Protein AF-A0A4Q6AKC5-F1 (afdb_monomer)

Solvent-accessible surface area (backbone atoms only — not comparable to full-atom values): 6929 Å² total; per-residue (Å²): 133,83,80,78,71,91,83,86,64,85,69,66,50,53,59,52,54,52,47,52,58,47,54,60,67,27,29,32,49,102,53,92,46,59,59,63,48,92,68,43,51,70,50,77,45,76,50,73,71,56,52,56,55,51,48,55,54,49,52,53,36,36,76,72,56,46,31,45,96,59,73,46,81,42,50,40,45,72,48,98,96,46,69,72,40,32,31,43,35,31,39,53,43,88,59,90,85,65,78,63,87,54,92,75,58,78,72,60,76,80,69,126

Nearest PDB structures (foldseek):
  8tdm-assembly1_A  TM=4.652E-01  e=1.417E+00  Arabidopsis thaliana
  8eau-assembly1_a  TM=3.962E-01  e=1.417E+00  Saccharomyces cerevisiae
  5b0d-assembly1_B  TM=4.560E-01  e=2.519E+00  Cannabis sativa
  6nuk-assembly1_A  TM=4.590E-01  e=3.051E+00  synthetic construct
  6lt7-assembly1_E  TM=4.422E-01  e=4.200E+00  Homo sapiens

Sequence (112 aa):
MDEKKFDVDGAYNIRYEILKKRIDKARVKLTNQRLTQPGKLAIVYSHDKEATEYLNYLSYLQSIDYIGPEIERLELSDLQGITGLRALRASLVYHPDFAGVSHSRALQLSVG

pLDDT: mean 80.29, std 19.06, range [41.0, 97.62]

Radius of gyration: 18.38 Å; Cα contacts (8 Å, |Δi|>4): 120; chains: 1; bounding box: 47×29×54 Å

Secondary structure (DSSP, 8-state):
-------S-TTHHHHHHHHHHHHHT-BBTTS--BS--TTEEEEEESSHHHHHHHHHHHHHHHHTTSEEEEEEEEEBPPBTTB---EEEEEEEP--TT-----TTSTTSSS--

Foldseek 3Di:
DDPPDDDDDPPPVVVVVVVVVQLQQWDFPPDPHRQDDPQKDKDKDQDVVVVVVVVVVVVVCVVVQQWDPDKDKTFIDADVVRHGMIMIMTGGDDDVPCPDDPVPCVVVVVPD

Mean predicted aligned error: 10.96 Å

Structure (mmCIF, N/CA/C/O backbone):
data_AF-A0A4Q6AKC5-F1
#
_entry.id   AF-A0A4Q6AKC5-F1
#
loop_
_atom_site.group_PDB
_atom_site.id
_atom_site.type_symbol
_atom_site.label_atom_id
_atom_site.label_alt_id
_atom_site.label_comp_id
_atom_site.label_asym_id
_atom_site.label_entity_id
_atom_site.label_seq_id
_atom_site.pdbx_PDB_ins_code
_atom_site.Cartn_x
_atom_site.Cartn_y
_atom_site.Cartn_z
_atom_site.occupancy
_atom_site.B_iso_or_equiv
_atom_site.auth_seq_id
_atom_site.auth_comp_id
_atom_site.auth_asym_id
_atom_site.auth_atom_id
_atom_site.pdbx_PDB_model_num
ATOM 1 N N . MET A 1 1 ? 29.791 -1.664 38.820 1.00 46.59 1 MET A N 1
ATOM 2 C CA . MET A 1 1 ? 29.659 -2.381 37.537 1.00 46.59 1 MET A CA 1
ATOM 3 C C . MET A 1 1 ? 28.280 -2.025 37.028 1.00 46.59 1 MET A C 1
ATOM 5 O O . MET A 1 1 ? 27.304 -2.565 37.526 1.00 46.59 1 MET A O 1
ATOM 9 N N . ASP A 1 2 ? 28.225 -0.971 36.217 1.00 45.22 2 ASP A N 1
ATOM 10 C CA . ASP A 1 2 ? 27.000 -0.273 35.833 1.00 45.22 2 ASP A CA 1
ATOM 11 C C . ASP A 1 2 ? 26.073 -1.161 35.005 1.00 45.22 2 ASP A C 1
ATOM 13 O O . ASP A 1 2 ? 26.334 -1.456 33.838 1.00 45.22 2 ASP A O 1
ATOM 17 N N . GLU A 1 3 ? 24.939 -1.508 35.603 1.00 51.34 3 GLU A N 1
ATOM 18 C CA . GLU A 1 3 ? 23.700 -1.717 34.871 1.00 51.34 3 GLU A CA 1
ATOM 19 C C . GLU A 1 3 ? 23.314 -0.382 34.223 1.00 51.34 3 GLU A C 1
ATOM 21 O O . GLU A 1 3 ? 22.685 0.486 34.836 1.00 51.34 3 GLU A O 1
ATOM 26 N N . LYS A 1 4 ? 23.720 -0.191 32.963 1.00 53.47 4 LYS A N 1
ATOM 27 C CA . LYS A 1 4 ? 23.234 0.917 32.139 1.00 53.47 4 LYS A CA 1
ATOM 28 C C . LYS A 1 4 ? 21.748 0.699 31.850 1.00 53.47 4 LYS A C 1
ATOM 30 O O . LYS A 1 4 ? 21.360 0.011 30.909 1.00 53.47 4 LYS A O 1
ATOM 35 N N . LYS A 1 5 ? 20.929 1.289 32.719 1.00 51.62 5 LYS A N 1
ATOM 36 C CA . LYS A 1 5 ? 19.505 1.557 32.531 1.00 51.62 5 LYS A CA 1
ATOM 37 C C . LYS A 1 5 ? 19.244 2.146 31.143 1.00 51.62 5 LYS A C 1
ATOM 39 O O . LYS A 1 5 ? 19.831 3.158 30.780 1.00 51.62 5 LYS A O 1
ATOM 44 N N . PHE A 1 6 ? 18.336 1.490 30.425 1.00 48.09 6 PHE A N 1
ATOM 45 C CA . PHE A 1 6 ? 17.161 2.097 29.798 1.00 48.09 6 PHE A CA 1
ATOM 46 C C . PHE A 1 6 ? 17.255 3.599 29.491 1.00 48.09 6 PHE A C 1
ATOM 48 O O . PHE A 1 6 ? 16.917 4.428 30.325 1.00 48.09 6 PHE A O 1
ATOM 55 N N . ASP A 1 7 ? 17.606 3.899 28.251 1.00 48.91 7 ASP A N 1
ATOM 56 C CA . ASP A 1 7 ? 17.176 5.072 27.490 1.00 48.91 7 ASP A CA 1
ATOM 57 C C . ASP A 1 7 ? 17.331 4.588 26.043 1.00 48.91 7 ASP A C 1
ATOM 59 O O . ASP A 1 7 ? 18.435 4.256 25.621 1.00 48.91 7 ASP A O 1
ATOM 63 N N . VAL A 1 8 ? 16.276 4.264 25.295 1.00 47.78 8 VAL A N 1
ATOM 64 C CA . VAL A 1 8 ? 15.480 5.239 24.541 1.00 47.78 8 VAL A CA 1
ATOM 65 C C . VAL A 1 8 ? 14.246 4.502 23.926 1.00 47.78 8 VAL A C 1
ATOM 67 O O . VAL A 1 8 ? 14.375 3.381 23.438 1.00 47.78 8 VAL A O 1
ATOM 70 N N . ASP A 1 9 ? 13.058 5.141 23.968 1.00 50.84 9 ASP A N 1
ATOM 71 C CA . ASP A 1 9 ? 11.804 4.907 23.189 1.00 50.84 9 ASP A CA 1
ATOM 72 C C . ASP A 1 9 ? 10.680 3.926 23.628 1.00 50.84 9 ASP A C 1
ATOM 74 O O . ASP A 1 9 ? 9.928 3.401 22.802 1.00 50.84 9 ASP A O 1
ATOM 78 N N . GLY A 1 10 ? 10.423 3.751 24.928 1.00 51.19 10 GLY A N 1
ATOM 79 C CA . GLY A 1 10 ? 9.373 2.836 25.427 1.00 51.19 10 GLY A CA 1
ATOM 80 C C . GLY A 1 10 ? 7.902 3.129 25.036 1.00 51.19 10 GLY A C 1
ATOM 81 O O . GLY A 1 10 ? 7.105 2.198 24.968 1.00 51.19 10 GLY A O 1
ATOM 82 N N . ALA A 1 11 ? 7.502 4.378 24.754 1.00 51.59 11 ALA A N 1
ATOM 83 C CA . ALA A 1 11 ? 6.085 4.738 24.522 1.00 51.59 11 ALA A CA 1
ATOM 84 C C . ALA A 1 11 ? 5.725 5.063 23.057 1.00 51.59 11 ALA A C 1
ATOM 86 O O . ALA A 1 11 ? 4.582 4.858 22.633 1.00 51.59 11 ALA A O 1
ATOM 87 N N . TYR A 1 12 ? 6.678 5.567 22.267 1.00 50.34 12 TYR A N 1
ATOM 88 C CA . TYR A 1 12 ? 6.449 5.906 20.856 1.00 50.34 12 TYR A CA 1
ATOM 89 C C . TYR A 1 12 ? 6.438 4.649 19.978 1.00 50.34 12 TYR A C 1
ATOM 91 O O . TYR A 1 12 ? 5.623 4.520 19.062 1.00 50.34 12 TYR A O 1
ATOM 99 N N . ASN A 1 13 ? 7.259 3.665 20.350 1.00 57.75 13 ASN A N 1
ATOM 100 C CA . ASN A 1 13 ? 7.363 2.393 19.653 1.00 57.75 13 ASN A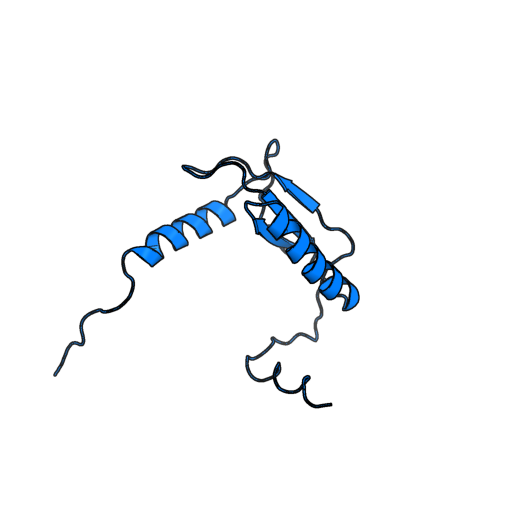 CA 1
ATOM 101 C C . ASN A 1 13 ? 6.057 1.580 19.757 1.00 57.75 13 ASN A C 1
ATOM 103 O O . ASN A 1 13 ? 5.575 1.041 18.768 1.00 57.75 13 ASN A O 1
ATOM 107 N N . ILE A 1 14 ? 5.380 1.592 20.914 1.00 65.88 14 ILE A N 1
ATOM 108 C CA . ILE A 1 14 ? 4.150 0.803 21.116 1.00 65.88 14 ILE A CA 1
ATOM 109 C C . ILE A 1 14 ? 3.017 1.254 20.184 1.00 65.88 14 ILE A C 1
ATOM 111 O O . ILE A 1 14 ? 2.372 0.416 19.553 1.00 65.88 14 ILE A O 1
ATOM 115 N N . ARG A 1 15 ? 2.762 2.566 20.059 1.00 70.56 15 ARG A N 1
ATOM 116 C CA . ARG A 1 15 ? 1.695 3.076 19.174 1.00 70.56 15 ARG A CA 1
ATOM 117 C C . ARG A 1 15 ? 1.964 2.739 17.710 1.00 70.56 15 ARG A C 1
ATOM 119 O O . ARG A 1 15 ? 1.039 2.344 17.000 1.00 70.56 15 ARG A O 1
ATOM 126 N N . TYR A 1 16 ? 3.216 2.856 17.284 1.00 72.94 16 TYR A N 1
ATOM 127 C CA . TYR A 1 16 ? 3.630 2.540 15.924 1.00 72.94 16 TYR A CA 1
ATOM 128 C C . TYR A 1 16 ? 3.537 1.036 15.625 1.00 72.94 16 TYR A C 1
ATOM 130 O O . TYR A 1 16 ? 2.977 0.639 14.605 1.00 72.94 16 TYR A O 1
ATOM 138 N N . GLU A 1 17 ? 3.975 0.185 16.552 1.00 77.75 17 GLU A N 1
ATOM 139 C CA . GLU A 1 17 ? 3.867 -1.272 16.428 1.00 77.75 17 GLU A CA 1
ATOM 140 C C . GLU A 1 17 ? 2.408 -1.753 16.434 1.00 77.75 17 GLU A C 1
ATOM 142 O O . GLU A 1 17 ? 2.038 -2.663 15.688 1.00 77.75 17 GLU A O 1
ATOM 147 N N . ILE A 1 18 ? 1.531 -1.109 17.212 1.00 79.44 18 ILE A N 1
ATOM 148 C CA . ILE A 1 18 ? 0.084 -1.357 17.146 1.00 79.44 18 ILE A CA 1
ATOM 149 C C . ILE A 1 18 ? -0.467 -0.943 15.778 1.00 79.44 18 ILE A C 1
ATOM 151 O O . ILE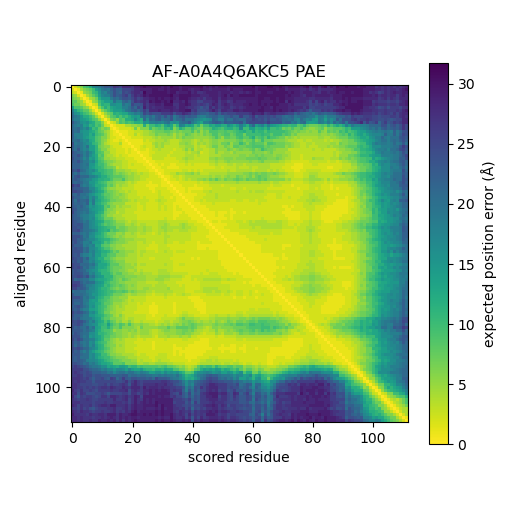 A 1 18 ? -1.251 -1.690 15.188 1.00 79.44 18 ILE A O 1
ATOM 155 N N . LEU A 1 19 ? -0.060 0.216 15.255 1.00 83.44 19 LEU A N 1
ATOM 156 C CA . LEU A 1 19 ? -0.499 0.693 13.946 1.00 83.44 19 LEU A CA 1
ATOM 157 C C . LEU A 1 19 ? -0.067 -0.253 12.820 1.00 83.44 19 LEU A C 1
ATOM 159 O O . LEU A 1 19 ? -0.913 -0.658 12.027 1.00 83.44 19 LEU A O 1
ATOM 163 N N . LYS A 1 20 ? 1.198 -0.687 12.794 1.00 83.19 20 LYS A N 1
ATOM 164 C CA . LYS A 1 20 ? 1.684 -1.703 11.845 1.00 83.19 20 LYS A CA 1
ATOM 165 C C . LYS A 1 20 ? 0.847 -2.975 11.898 1.00 83.19 20 LYS A C 1
ATOM 167 O O . LYS A 1 20 ? 0.397 -3.452 10.862 1.00 83.19 20 LYS A O 1
ATOM 172 N N . LYS A 1 21 ? 0.579 -3.498 13.101 1.00 84.81 21 LYS A N 1
ATOM 173 C CA . LYS A 1 21 ? -0.254 -4.700 13.284 1.00 84.81 21 LYS A CA 1
ATOM 174 C C . LYS A 1 21 ? -1.685 -4.503 12.784 1.00 84.81 21 LYS A C 1
ATOM 176 O O . LYS A 1 21 ? -2.304 -5.457 12.317 1.00 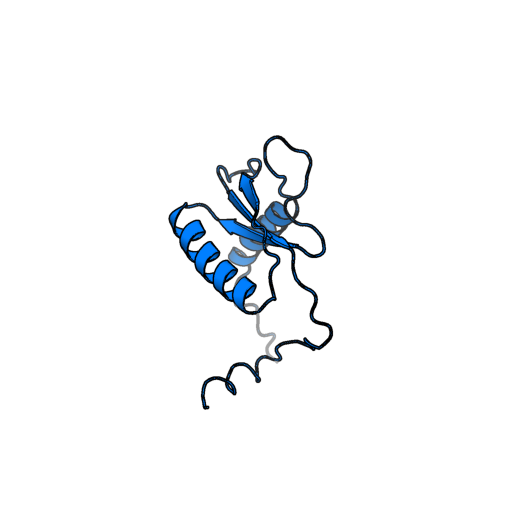84.81 21 LYS A O 1
ATOM 181 N N . ARG A 1 22 ? -2.227 -3.288 12.892 1.00 86.38 22 ARG A N 1
ATOM 182 C CA . ARG A 1 22 ? -3.552 -2.948 12.355 1.00 86.38 22 ARG A CA 1
ATOM 183 C C . ARG A 1 22 ? -3.534 -2.854 10.834 1.00 86.38 22 ARG A C 1
ATOM 185 O O . ARG A 1 22 ? -4.429 -3.410 10.212 1.00 86.38 22 ARG A O 1
ATOM 192 N N . ILE A 1 23 ? -2.516 -2.217 10.255 1.00 86.50 23 ILE A N 1
ATOM 193 C CA . ILE A 1 23 ? -2.337 -2.116 8.801 1.00 86.50 23 ILE A CA 1
ATOM 194 C C . ILE A 1 23 ? -2.131 -3.500 8.179 1.00 86.50 23 ILE A C 1
ATOM 196 O O . ILE A 1 23 ? -2.764 -3.808 7.175 1.00 86.50 23 ILE A O 1
ATOM 200 N N . ASP A 1 24 ? -1.338 -4.373 8.803 1.00 84.50 24 ASP A N 1
ATOM 201 C CA . ASP A 1 24 ? -1.172 -5.754 8.336 1.00 84.50 24 ASP A CA 1
ATOM 202 C C . ASP A 1 24 ? -2.520 -6.494 8.261 1.00 84.50 24 ASP A C 1
ATOM 204 O O . ASP A 1 24 ? -2.790 -7.256 7.332 1.00 84.50 24 ASP A O 1
ATOM 208 N N . LYS A 1 25 ? -3.418 -6.231 9.214 1.00 87.62 25 LYS A N 1
ATOM 209 C CA . LYS A 1 25 ? -4.769 -6.811 9.263 1.00 87.62 25 LYS A CA 1
ATOM 210 C C . LYS A 1 25 ? -5.825 -5.975 8.534 1.00 87.62 25 LYS A C 1
ATOM 212 O O . LYS A 1 25 ? -7.003 -6.339 8.581 1.00 87.62 25 LYS A O 1
ATOM 217 N N . ALA A 1 26 ? -5.439 -4.882 7.877 1.00 92.00 26 ALA A N 1
ATOM 218 C CA . ALA A 1 26 ? -6.377 -4.021 7.178 1.00 92.00 26 ALA A CA 1
ATOM 219 C C . ALA A 1 26 ? -7.025 -4.775 6.015 1.00 92.00 26 ALA A C 1
ATOM 221 O O . ALA A 1 26 ? -6.400 -5.599 5.337 1.00 92.00 26 ALA A O 1
ATOM 222 N N . ARG A 1 27 ? -8.304 -4.481 5.792 1.00 94.75 27 ARG A N 1
ATOM 223 C CA . ARG A 1 27 ? -9.085 -5.022 4.683 1.00 94.75 27 ARG A CA 1
ATOM 224 C C . ARG A 1 27 ? -9.413 -3.923 3.697 1.00 94.75 27 ARG A C 1
ATOM 226 O O . ARG A 1 27 ? -9.673 -2.789 4.102 1.00 94.75 27 ARG A O 1
ATOM 233 N N . VAL A 1 28 ? -9.451 -4.282 2.422 1.00 95.81 28 VAL A N 1
ATOM 234 C CA . VAL A 1 28 ? -9.966 -3.396 1.380 1.00 95.81 28 VAL A CA 1
ATOM 235 C C . VAL A 1 28 ? -11.452 -3.167 1.646 1.00 95.81 28 VAL A C 1
ATOM 237 O O . VAL A 1 28 ? -12.206 -4.120 1.856 1.00 95.81 28 VAL A O 1
ATOM 240 N N . LYS A 1 29 ? -11.855 -1.900 1.692 1.00 94.94 29 LYS A N 1
ATOM 241 C CA . LYS A 1 29 ? -13.217 -1.455 1.992 1.00 94.94 29 LYS A CA 1
ATOM 242 C C . LYS A 1 29 ? -14.222 -2.131 1.062 1.00 94.94 29 LYS A C 1
ATOM 244 O O . LYS A 1 29 ? -13.928 -2.364 -0.105 1.00 94.94 29 LYS A O 1
ATOM 249 N N . LEU A 1 30 ? -15.404 -2.452 1.591 1.00 91.25 30 LEU A N 1
ATOM 250 C CA . LEU A 1 30 ? -16.472 -3.178 0.880 1.00 91.25 30 LEU A CA 1
ATOM 251 C C . LEU A 1 30 ? -16.087 -4.591 0.400 1.00 91.25 30 LEU A C 1
ATOM 253 O O . LEU A 1 30 ? -16.846 -5.220 -0.332 1.00 91.25 30 LEU A O 1
ATOM 257 N N . THR A 1 31 ? -14.945 -5.125 0.833 1.00 92.50 31 THR A N 1
ATOM 258 C CA . THR A 1 31 ? -14.529 -6.497 0.535 1.00 92.50 31 THR A CA 1
ATOM 259 C C . THR A 1 31 ? -14.070 -7.201 1.809 1.00 92.50 31 THR A C 1
ATOM 261 O O . THR A 1 31 ? -13.834 -6.575 2.842 1.00 92.50 31 THR A O 1
ATOM 264 N N . ASN A 1 32 ? -13.884 -8.519 1.733 1.00 90.19 32 ASN A N 1
ATOM 265 C CA . ASN A 1 32 ? -13.247 -9.282 2.807 1.00 90.19 32 ASN A CA 1
ATOM 266 C C . ASN A 1 32 ? -11.755 -9.567 2.536 1.00 90.19 32 ASN A C 1
ATOM 268 O O . ASN A 1 32 ? -11.137 -10.374 3.233 1.00 90.19 32 ASN A O 1
ATOM 272 N N . GLN A 1 33 ? -11.171 -8.936 1.512 1.00 94.31 33 GLN A N 1
ATOM 273 C CA . GLN A 1 33 ? -9.782 -9.168 1.129 1.00 94.31 33 GLN A CA 1
ATOM 274 C C . GLN A 1 33 ? -8.832 -8.383 2.033 1.00 94.31 33 GLN A C 1
ATOM 276 O O . GLN A 1 33 ? -9.025 -7.190 2.276 1.00 94.31 33 GLN A O 1
ATOM 281 N N . ARG A 1 34 ? -7.767 -9.043 2.504 1.00 94.12 34 ARG A N 1
ATOM 282 C CA . ARG A 1 34 ? -6.658 -8.359 3.182 1.00 94.12 34 ARG A CA 1
ATOM 283 C C . ARG A 1 34 ? -5.930 -7.443 2.201 1.00 94.12 34 ARG A C 1
ATOM 285 O O . ARG A 1 34 ? -5.807 -7.761 1.015 1.00 94.12 34 ARG A O 1
ATOM 292 N N . LEU A 1 35 ? -5.434 -6.323 2.720 1.00 94.75 35 LEU A N 1
ATOM 293 C CA . LEU A 1 35 ? -4.541 -5.437 1.984 1.00 94.75 35 LEU A CA 1
ATOM 294 C C . LEU A 1 35 ? -3.245 -6.172 1.624 1.00 94.75 35 LEU A C 1
ATOM 296 O O . LEU A 1 35 ? -2.887 -6.236 0.447 1.00 94.75 35 LEU A O 1
ATOM 300 N N . THR A 1 36 ? -2.581 -6.746 2.633 1.00 92.81 36 THR A N 1
ATOM 301 C CA . THR A 1 36 ? -1.337 -7.500 2.467 1.00 92.81 36 THR A CA 1
ATOM 302 C C . THR A 1 36 ? -1.618 -8.842 1.793 1.00 92.81 36 THR A C 1
ATOM 304 O O . THR A 1 36 ? -2.493 -9.603 2.213 1.00 92.81 36 THR A O 1
ATOM 307 N N . GLN A 1 37 ? -0.890 -9.121 0.711 1.00 93.06 37 GLN A N 1
ATOM 308 C CA . GLN A 1 37 ? -0.976 -10.366 -0.051 1.00 93.06 37 GLN A CA 1
ATOM 309 C C . GLN A 1 37 ? 0.442 -10.850 -0.384 1.00 93.06 37 GLN A C 1
ATOM 311 O O . GLN A 1 37 ? 1.299 -10.017 -0.689 1.00 93.06 37 GLN A O 1
ATOM 316 N N . PRO A 1 38 ? 0.715 -12.167 -0.334 1.00 92.44 38 PRO A N 1
ATOM 317 C CA . PRO A 1 38 ? 1.998 -12.710 -0.770 1.00 92.44 38 PRO A CA 1
ATOM 318 C C . PRO A 1 38 ? 2.332 -12.275 -2.200 1.00 92.44 38 PRO A C 1
ATOM 320 O O . PRO A 1 38 ? 1.457 -12.257 -3.063 1.00 92.44 38 PRO A O 1
ATOM 323 N N . GLY A 1 39 ? 3.593 -11.914 -2.443 1.00 92.38 39 GLY A N 1
ATOM 324 C CA . GLY A 1 39 ? 4.052 -11.476 -3.765 1.00 92.38 39 GLY A CA 1
ATOM 325 C C . GLY A 1 39 ? 3.537 -10.100 -4.203 1.00 92.38 39 GLY A C 1
ATOM 326 O O . GLY A 1 39 ? 3.734 -9.732 -5.357 1.00 92.38 39 GLY A O 1
ATOM 327 N N . LYS A 1 40 ? 2.895 -9.329 -3.315 1.00 94.38 40 LYS A N 1
ATOM 328 C CA . LYS A 1 40 ? 2.442 -7.965 -3.608 1.00 94.38 40 LYS A CA 1
ATOM 329 C C . LYS A 1 40 ? 3.040 -6.945 -2.646 1.00 94.38 40 LYS A C 1
ATOM 331 O O . LYS A 1 40 ? 3.110 -7.172 -1.439 1.00 94.38 40 LYS A O 1
ATOM 336 N N . LEU A 1 41 ? 3.404 -5.790 -3.190 1.00 94.44 41 LEU A N 1
ATOM 337 C CA . LEU A 1 41 ? 3.735 -4.586 -2.437 1.00 94.44 41 LEU A CA 1
ATOM 338 C C . LEU A 1 41 ? 2.450 -3.804 -2.154 1.00 94.44 41 LEU A C 1
ATOM 340 O O . LEU A 1 41 ? 1.639 -3.619 -3.057 1.00 94.44 41 LEU A O 1
ATOM 344 N N . ALA A 1 42 ? 2.283 -3.320 -0.923 1.00 95.25 42 ALA A N 1
ATOM 345 C CA . ALA A 1 42 ? 1.203 -2.414 -0.545 1.00 95.25 42 ALA A CA 1
ATOM 346 C C . ALA A 1 42 ? 1.778 -1.149 0.107 1.00 95.25 42 ALA A C 1
ATOM 348 O O . ALA A 1 42 ? 2.535 -1.243 1.072 1.00 95.25 42 ALA A O 1
ATOM 349 N N . ILE A 1 43 ? 1.399 0.022 -0.400 1.00 95.50 43 ILE A N 1
ATOM 350 C CA . ILE A 1 43 ? 1.798 1.333 0.123 1.00 95.50 43 ILE A CA 1
ATOM 351 C C . ILE A 1 43 ? 0.546 2.012 0.661 1.00 95.50 43 ILE A C 1
ATOM 353 O O . ILE A 1 43 ? -0.365 2.299 -0.109 1.00 95.50 43 ILE A O 1
ATOM 357 N N . VAL A 1 44 ? 0.485 2.249 1.972 1.00 94.44 44 VAL A N 1
ATOM 358 C CA . VAL A 1 44 ? -0.656 2.901 2.633 1.00 94.44 44 VAL A CA 1
ATOM 359 C C . VAL A 1 44 ? -0.383 4.387 2.782 1.00 94.44 44 VAL A C 1
ATOM 361 O O . VAL A 1 44 ? 0.697 4.771 3.219 1.00 94.44 44 VAL A O 1
ATOM 364 N N . TYR A 1 45 ? -1.375 5.205 2.452 1.00 94.31 45 TYR A N 1
ATOM 365 C CA . TYR A 1 45 ? -1.274 6.656 2.459 1.00 94.31 45 TYR A CA 1
ATOM 366 C C . TYR A 1 45 ? -2.590 7.300 2.908 1.00 94.31 45 TYR A C 1
ATOM 368 O O . TYR A 1 45 ? -3.640 6.651 2.976 1.00 94.31 45 TYR A O 1
ATOM 376 N N . SER A 1 46 ? -2.521 8.581 3.255 1.00 91.44 46 SER A N 1
ATOM 377 C CA . SER A 1 46 ? -3.644 9.345 3.812 1.00 91.44 46 SER A CA 1
ATOM 378 C C . SER A 1 46 ? -4.070 10.516 2.927 1.00 91.44 46 SER A C 1
ATOM 380 O O . SER A 1 46 ? -5.230 10.920 2.971 1.00 91.44 46 SER A O 1
ATOM 382 N N . HIS A 1 47 ? -3.167 11.023 2.082 1.00 92.75 47 HIS A N 1
ATOM 383 C CA . HIS A 1 47 ? -3.426 12.169 1.214 1.00 92.75 47 HIS A CA 1
ATOM 384 C C . HIS A 1 47 ? -3.123 11.856 -0.253 1.00 92.75 47 HIS A C 1
ATOM 386 O O . HIS A 1 47 ? -2.133 11.210 -0.581 1.00 92.75 47 HIS A O 1
ATOM 392 N N . ASP A 1 48 ? -3.925 12.398 -1.171 1.00 91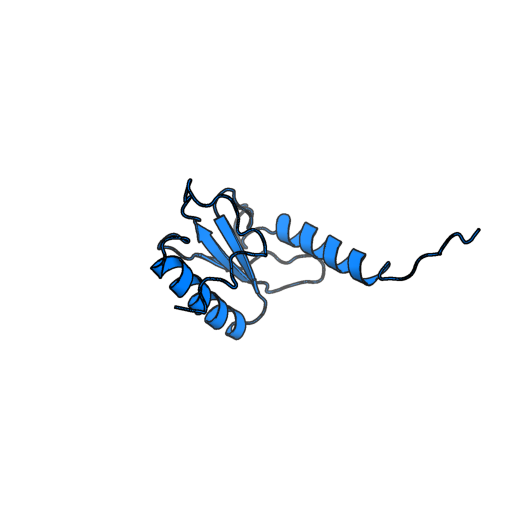.19 48 ASP A N 1
ATOM 393 C CA . ASP A 1 48 ? -3.762 12.143 -2.612 1.00 91.19 48 ASP A CA 1
ATOM 394 C C . ASP A 1 48 ? -2.453 12.679 -3.203 1.00 91.19 48 ASP A C 1
ATOM 396 O O . ASP A 1 48 ? -1.970 12.161 -4.208 1.00 91.19 48 ASP A O 1
ATOM 400 N N . LYS A 1 49 ? -1.834 13.678 -2.563 1.00 94.38 49 LYS A N 1
ATOM 401 C CA . LYS A 1 49 ? -0.499 14.151 -2.957 1.00 94.38 49 LYS A CA 1
ATOM 402 C C . LYS A 1 49 ? 0.558 13.051 -2.805 1.00 94.38 49 LYS A C 1
ATOM 404 O O . LYS A 1 49 ? 1.382 12.894 -3.699 1.00 94.38 49 LYS A O 1
ATOM 409 N N . GLU A 1 50 ? 0.479 12.270 -1.726 1.00 94.81 50 GLU A N 1
ATOM 410 C CA . GLU A 1 50 ? 1.378 11.138 -1.461 1.00 94.81 50 GLU A CA 1
ATOM 411 C C . GLU A 1 50 ? 1.202 10.060 -2.542 1.00 94.81 50 GLU A C 1
ATOM 413 O O . GLU A 1 50 ? 2.177 9.518 -3.054 1.00 94.81 50 GLU A O 1
ATOM 418 N N . ALA A 1 51 ? -0.043 9.805 -2.965 1.00 94.69 51 ALA A N 1
ATOM 419 C CA . ALA A 1 51 ? -0.347 8.832 -4.014 1.00 94.69 51 ALA A CA 1
ATOM 420 C C . ALA A 1 51 ? 0.386 9.137 -5.326 1.00 94.69 51 ALA A C 1
ATOM 422 O O . ALA A 1 51 ? 0.945 8.233 -5.942 1.00 94.69 51 ALA A O 1
ATOM 423 N N . THR A 1 52 ? 0.394 10.404 -5.747 1.00 94.94 52 THR A N 1
ATOM 424 C CA . THR A 1 52 ? 1.086 10.841 -6.968 1.00 94.94 52 THR A CA 1
ATOM 425 C C . THR A 1 52 ? 2.588 10.588 -6.879 1.00 94.94 52 THR A C 1
ATOM 427 O O . THR A 1 52 ? 3.187 10.100 -7.832 1.00 94.94 52 THR A O 1
ATOM 430 N N . GLU A 1 53 ? 3.192 10.868 -5.725 1.00 96.00 53 GLU A N 1
ATOM 431 C CA . GLU A 1 53 ? 4.615 10.625 -5.498 1.00 96.00 53 GLU A CA 1
ATOM 432 C C . GLU A 1 53 ? 4.942 9.125 -5.555 1.00 96.00 53 GLU A C 1
ATOM 434 O O . GLU A 1 53 ? 5.838 8.703 -6.286 1.00 96.00 53 GLU A O 1
ATOM 439 N N . TYR A 1 54 ? 4.148 8.296 -4.872 1.00 96.94 54 TYR A N 1
ATOM 440 C CA . TYR A 1 54 ? 4.319 6.845 -4.899 1.00 96.94 54 TYR A CA 1
ATOM 441 C C . TYR A 1 54 ? 4.123 6.244 -6.288 1.00 96.94 54 TYR A C 1
ATOM 443 O O . TYR A 1 54 ? 4.840 5.315 -6.648 1.00 96.94 54 TYR A O 1
ATOM 451 N N . LEU A 1 55 ? 3.198 6.772 -7.089 1.00 96.06 55 LEU A N 1
ATOM 452 C CA . LEU A 1 55 ? 3.017 6.331 -8.471 1.00 96.06 55 LEU A CA 1
ATOM 453 C C . LEU A 1 55 ? 4.242 6.628 -9.336 1.00 96.06 55 LEU A C 1
ATOM 455 O O . LEU A 1 55 ? 4.595 5.791 -10.160 1.00 96.06 55 LEU A O 1
ATOM 459 N N . ASN A 1 56 ? 4.926 7.754 -9.121 1.00 95.44 56 ASN A N 1
ATOM 460 C CA . ASN A 1 56 ? 6.175 8.049 -9.827 1.00 95.44 56 ASN A CA 1
ATOM 461 C C . ASN A 1 56 ? 7.271 7.038 -9.459 1.00 95.44 56 ASN A C 1
ATOM 463 O O . ASN A 1 56 ? 7.949 6.515 -10.344 1.00 95.44 56 ASN A O 1
ATOM 467 N N . TYR A 1 57 ? 7.407 6.696 -8.172 1.00 95.44 57 TYR A N 1
ATOM 468 C CA . TYR A 1 57 ? 8.349 5.659 -7.738 1.00 95.44 57 TYR A CA 1
ATOM 469 C C . TYR A 1 57 ? 7.989 4.278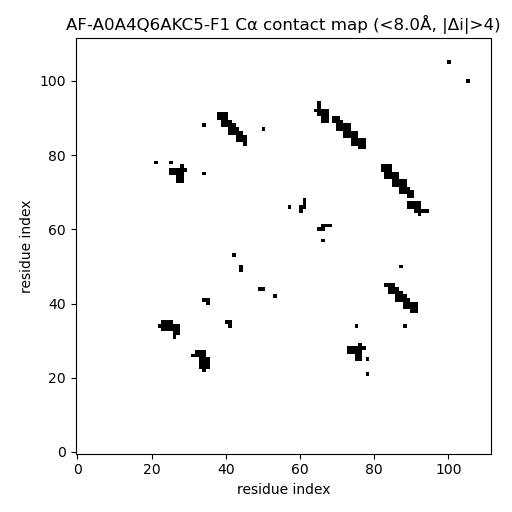 -8.298 1.00 95.44 57 TYR A C 1
ATOM 471 O O . TYR A 1 57 ? 8.862 3.568 -8.791 1.00 95.44 57 TYR A O 1
ATOM 479 N N . LEU A 1 58 ? 6.708 3.899 -8.268 1.00 96.00 58 LEU A N 1
ATOM 480 C CA . LEU A 1 58 ? 6.242 2.631 -8.834 1.00 96.00 58 LEU A CA 1
ATOM 481 C C . LEU A 1 58 ? 6.454 2.579 -10.349 1.00 96.00 58 LEU A C 1
ATOM 483 O O . LEU A 1 58 ? 6.871 1.542 -10.848 1.00 96.00 58 LEU A O 1
ATOM 487 N N . SER A 1 59 ? 6.242 3.684 -11.066 1.00 9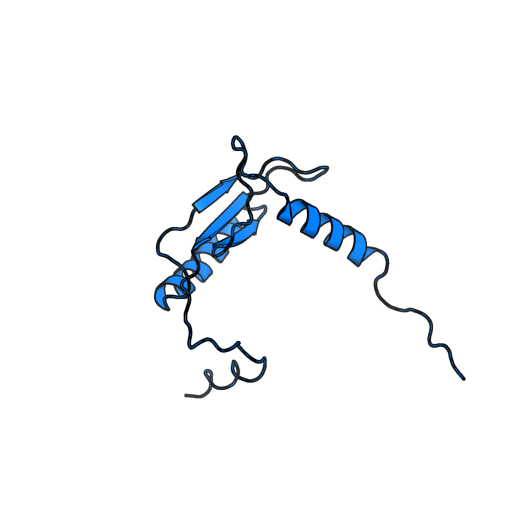4.75 59 SER A N 1
ATOM 488 C CA . SER A 1 59 ? 6.504 3.772 -12.505 1.00 94.75 59 SER A CA 1
ATOM 489 C C . SER A 1 59 ? 7.982 3.560 -12.826 1.00 94.75 59 SER A C 1
ATOM 491 O O . SER A 1 59 ? 8.304 2.830 -13.762 1.00 94.75 59 SER A O 1
ATOM 493 N N . TYR A 1 60 ? 8.886 4.136 -12.029 1.00 94.38 60 TYR A N 1
ATOM 494 C CA . TYR A 1 60 ? 10.310 3.848 -12.161 1.00 94.38 60 TYR A CA 1
ATOM 495 C C . TYR A 1 60 ? 10.597 2.361 -11.919 1.00 94.38 60 TYR A C 1
ATOM 497 O O . TYR A 1 60 ? 11.232 1.725 -12.754 1.00 94.38 60 TYR A O 1
ATOM 505 N N . LEU A 1 61 ? 10.068 1.770 -10.842 1.00 93.12 61 LEU A N 1
ATOM 506 C CA . LEU A 1 61 ? 10.268 0.347 -10.539 1.00 93.12 61 LEU A CA 1
ATOM 507 C C . LEU A 1 61 ? 9.671 -0.593 -11.600 1.00 93.12 61 LEU A C 1
ATOM 509 O O . LEU A 1 61 ? 10.219 -1.668 -11.827 1.00 93.12 61 LEU A O 1
ATOM 513 N N . GLN A 1 62 ? 8.580 -0.197 -12.259 1.00 94.00 62 GLN A N 1
ATOM 514 C CA . GLN A 1 62 ? 8.038 -0.899 -13.425 1.00 94.00 62 GLN A CA 1
ATOM 515 C C . GLN A 1 62 ? 8.997 -0.826 -14.616 1.00 94.00 62 GLN A C 1
ATOM 517 O O . GLN A 1 62 ? 9.184 -1.825 -15.296 1.00 94.00 62 GLN A O 1
ATOM 522 N N . SER A 1 63 ? 9.646 0.321 -14.849 1.00 94.06 63 SER A N 1
ATOM 523 C CA . SER A 1 63 ? 10.583 0.487 -15.974 1.00 94.06 63 SER A CA 1
ATOM 524 C C . SER A 1 63 ? 11.846 -0.375 -15.868 1.00 94.06 63 SER A C 1
ATOM 526 O O . SER A 1 63 ? 12.489 -0.644 -16.878 1.00 94.06 63 SER A O 1
ATOM 528 N N . ILE A 1 64 ? 12.191 -0.803 -14.650 1.00 92.62 64 ILE A N 1
ATOM 529 C CA . ILE A 1 64 ? 13.298 -1.727 -14.367 1.00 92.62 64 ILE A CA 1
ATOM 530 C C . ILE A 1 64 ? 12.807 -3.143 -14.020 1.00 92.62 64 ILE A C 1
ATOM 532 O O . ILE A 1 64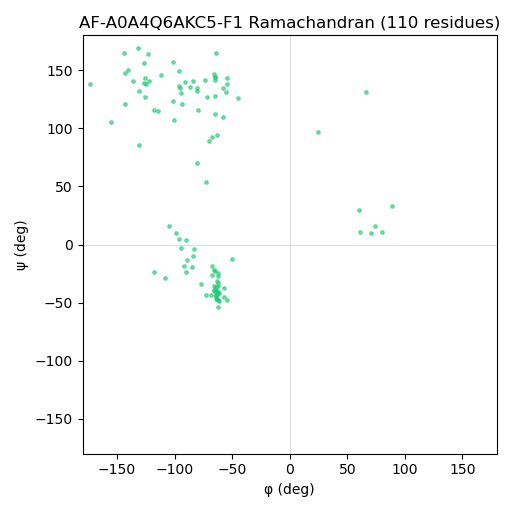 ? 13.568 -3.934 -13.470 1.00 92.62 64 ILE A O 1
ATOM 536 N N . ASP A 1 65 ? 11.543 -3.458 -14.327 1.00 91.62 65 ASP A N 1
ATOM 537 C CA . ASP A 1 65 ? 10.907 -4.771 -14.164 1.00 91.62 65 ASP A CA 1
ATOM 538 C C . ASP A 1 65 ? 10.852 -5.317 -12.724 1.00 91.62 65 ASP A C 1
ATOM 540 O O . ASP A 1 65 ? 10.844 -6.525 -12.536 1.00 91.62 65 ASP A O 1
ATOM 544 N N . TYR A 1 66 ? 10.790 -4.492 -11.672 1.00 91.25 66 TYR A N 1
ATOM 545 C CA . TYR A 1 66 ? 10.627 -4.982 -10.280 1.00 91.25 66 TYR A CA 1
ATOM 546 C C . TYR A 1 66 ? 9.163 -5.100 -9.860 1.00 91.25 66 TYR A C 1
ATOM 548 O O . TYR A 1 66 ? 8.829 -5.835 -8.926 1.00 91.25 66 TYR A O 1
ATOM 556 N N . ILE A 1 67 ? 8.290 -4.343 -10.520 1.00 94.81 67 ILE A N 1
ATOM 557 C CA . ILE A 1 67 ? 6.864 -4.252 -10.225 1.00 94.81 67 ILE A CA 1
ATOM 558 C C . ILE A 1 67 ? 6.088 -4.589 -11.494 1.00 94.81 67 ILE A C 1
ATOM 560 O O . ILE A 1 67 ? 6.454 -4.165 -12.585 1.00 94.81 67 ILE A O 1
ATOM 564 N N . GLY A 1 68 ? 5.011 -5.358 -11.346 1.00 93.69 68 GLY A N 1
ATOM 565 C CA . GLY A 1 68 ? 4.127 -5.718 -12.448 1.00 93.69 68 GLY A CA 1
ATOM 566 C C . GLY A 1 68 ? 3.414 -4.501 -13.056 1.00 93.69 68 GLY A C 1
ATOM 567 O O . GLY A 1 68 ? 3.358 -3.436 -12.440 1.00 93.69 68 GLY A O 1
ATOM 568 N N . PRO A 1 69 ? 2.820 -4.646 -14.250 1.00 92.94 69 PRO A N 1
ATOM 569 C CA . PRO A 1 69 ? 2.248 -3.524 -15.000 1.00 92.94 69 PRO A CA 1
ATOM 570 C C . PRO A 1 69 ? 1.015 -2.901 -14.328 1.00 92.94 69 PRO A C 1
ATOM 572 O O . PRO A 1 69 ? 0.733 -1.719 -14.517 1.00 92.94 69 PRO A O 1
ATOM 575 N N . GLU A 1 70 ? 0.284 -3.674 -13.524 1.00 94.75 70 GLU A N 1
ATOM 576 C CA . GLU A 1 70 ? -0.943 -3.218 -12.876 1.00 94.75 70 GLU A CA 1
ATOM 577 C C . GLU A 1 70 ? -0.694 -2.693 -11.458 1.00 94.75 70 GLU A C 1
ATOM 579 O O . GLU A 1 70 ? -0.084 -3.361 -10.617 1.00 94.75 70 GLU A O 1
ATOM 584 N N . ILE A 1 71 ? -1.234 -1.500 -11.187 1.00 96.31 71 ILE A N 1
ATOM 585 C CA . ILE A 1 71 ? -1.271 -0.882 -9.860 1.00 96.31 71 ILE A CA 1
ATOM 586 C C . ILE A 1 71 ? -2.736 -0.708 -9.455 1.00 96.31 71 ILE A C 1
ATOM 588 O O . ILE A 1 71 ? -3.486 0.062 -10.054 1.00 96.31 71 ILE A O 1
ATOM 592 N N . GLU A 1 72 ? -3.135 -1.402 -8.399 1.00 96.88 72 GLU A N 1
ATOM 593 C CA . GLU A 1 72 ? -4.450 -1.293 -7.782 1.00 96.88 72 GLU A CA 1
ATOM 594 C C . GLU A 1 72 ? -4.493 -0.058 -6.867 1.00 96.88 72 GLU A C 1
ATOM 596 O O . GLU A 1 72 ? -3.619 0.121 -6.015 1.00 96.88 72 GLU A O 1
ATOM 601 N N . ARG A 1 73 ? -5.536 0.773 -6.986 1.00 96.38 73 ARG A N 1
ATOM 602 C CA . ARG A 1 73 ? -5.859 1.824 -6.006 1.00 96.38 73 ARG A CA 1
ATOM 603 C C . ARG A 1 73 ? -6.993 1.336 -5.119 1.00 96.38 73 ARG A C 1
ATOM 605 O O . ARG A 1 73 ? -8.052 0.969 -5.618 1.00 96.38 73 ARG A O 1
ATOM 612 N N . LEU A 1 74 ? -6.769 1.321 -3.813 1.00 96.44 74 LEU A N 1
ATOM 613 C CA . LEU A 1 74 ? -7.643 0.671 -2.846 1.00 96.44 74 LEU A CA 1
ATOM 614 C C . LEU A 1 74 ? -8.037 1.657 -1.747 1.00 96.44 74 LEU A C 1
ATOM 616 O O . LEU A 1 74 ? -7.199 2.391 -1.230 1.00 96.44 74 LEU A O 1
ATOM 620 N N . GLU A 1 75 ? -9.299 1.625 -1.337 1.00 95.75 75 GLU A N 1
ATOM 621 C CA . GLU A 1 75 ? -9.726 2.208 -0.064 1.00 95.75 75 GLU A CA 1
ATOM 622 C C . GLU A 1 75 ? -9.641 1.147 1.029 1.00 95.75 75 GLU A C 1
ATOM 624 O O . GLU A 1 75 ? -9.989 -0.015 0.802 1.00 95.75 75 GLU A O 1
ATOM 629 N N . LEU A 1 76 ? -9.194 1.524 2.225 1.00 95.00 76 LEU A N 1
ATOM 630 C CA . LEU A 1 76 ? -9.153 0.615 3.367 1.00 95.00 76 LEU A CA 1
ATOM 631 C C . LEU A 1 76 ? -10.391 0.793 4.241 1.00 95.00 76 LEU A C 1
ATOM 633 O O . LEU A 1 76 ? -10.965 1.876 4.340 1.00 95.00 76 LEU A O 1
ATOM 637 N N . SER A 1 77 ? -10.807 -0.299 4.875 1.00 93.19 77 SER A N 1
ATOM 638 C CA . SER A 1 77 ? -11.815 -0.246 5.931 1.00 93.19 77 SER A CA 1
ATOM 639 C C . SER A 1 77 ? -11.266 0.542 7.115 1.00 93.19 77 SER A C 1
ATOM 641 O O . SER A 1 77 ? -10.081 0.421 7.440 1.00 93.19 77 SER A O 1
ATOM 643 N N . ASP A 1 78 ? -12.133 1.305 7.775 1.00 90.00 78 ASP A N 1
ATOM 644 C CA . ASP A 1 78 ? -11.739 2.100 8.930 1.00 90.00 78 ASP A CA 1
ATOM 645 C C . ASP A 1 78 ? -11.144 1.212 10.030 1.00 90.00 78 ASP A C 1
ATOM 647 O O . ASP A 1 78 ? -11.651 0.137 10.367 1.00 90.00 78 ASP A O 1
ATOM 651 N N . LEU A 1 79 ? -10.031 1.676 10.584 1.00 86.00 79 LEU A N 1
ATOM 652 C CA . LEU A 1 79 ? -9.353 1.059 11.712 1.00 86.00 79 LEU A CA 1
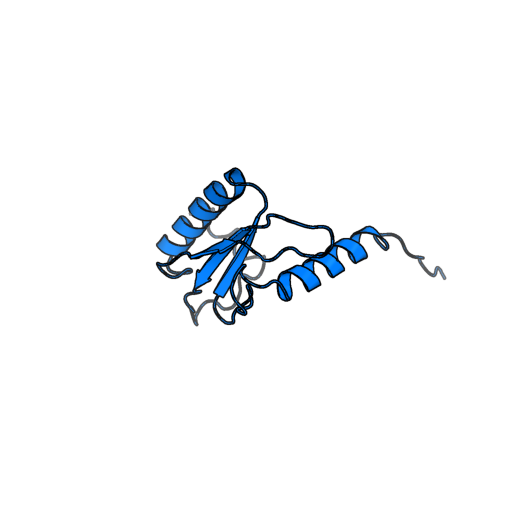ATOM 653 C C . LEU A 1 79 ? -9.706 1.857 12.971 1.00 86.00 79 LEU A C 1
ATOM 655 O O . LEU A 1 79 ? -10.068 3.029 12.911 1.00 86.00 79 LEU A O 1
ATOM 659 N N . GLN A 1 80 ? -9.593 1.248 14.150 1.00 81.50 80 GLN A N 1
ATOM 660 C CA . GLN A 1 80 ? -9.946 1.931 15.397 1.00 81.50 80 GLN A CA 1
ATOM 661 C C . GLN A 1 80 ? -9.130 3.228 15.581 1.00 81.50 80 GLN A C 1
ATOM 663 O O . GLN A 1 80 ? -7.929 3.176 15.859 1.00 81.50 80 GLN A O 1
ATOM 668 N N . GLY A 1 81 ? -9.796 4.380 15.466 1.00 81.44 81 GLY A N 1
ATOM 669 C CA . GLY A 1 81 ? -9.182 5.707 15.577 1.00 81.44 81 GLY A CA 1
ATOM 670 C C . GLY A 1 81 ? -8.463 6.200 14.316 1.00 81.44 81 GLY A C 1
ATOM 671 O O . GLY A 1 81 ? -7.735 7.182 14.410 1.00 81.44 81 GLY A O 1
ATOM 672 N N . ILE A 1 82 ? -8.619 5.527 13.167 1.00 85.25 82 ILE A N 1
ATOM 673 C CA . ILE A 1 82 ? -8.012 5.924 11.889 1.00 85.25 82 ILE A CA 1
ATOM 674 C C . ILE A 1 82 ? -8.982 5.631 10.747 1.00 85.25 82 ILE A C 1
ATOM 676 O O . ILE A 1 82 ? -9.353 4.482 10.515 1.00 85.25 82 ILE A O 1
ATOM 680 N N . THR A 1 83 ? -9.348 6.669 10.008 1.00 88.94 83 THR A N 1
ATOM 681 C CA . THR A 1 83 ? -10.335 6.592 8.928 1.00 88.94 83 THR A CA 1
ATOM 682 C C . THR A 1 83 ? -9.773 7.151 7.633 1.00 88.94 83 THR A C 1
ATOM 684 O O . THR A 1 83 ? -8.869 7.986 7.652 1.00 88.94 83 THR A O 1
ATOM 687 N N . GLY A 1 84 ? -10.336 6.724 6.504 1.00 90.31 84 GLY A N 1
ATOM 688 C CA . GLY A 1 84 ? -10.020 7.315 5.197 1.00 90.31 84 GLY A CA 1
ATOM 689 C C . GLY A 1 84 ? -8.646 6.947 4.627 1.00 90.31 84 GLY A C 1
ATOM 690 O O . GLY A 1 84 ? -8.190 7.598 3.688 1.00 90.31 84 GLY A O 1
ATOM 691 N N . LEU A 1 85 ? -7.994 5.909 5.161 1.00 94.00 85 LEU A N 1
ATOM 692 C CA . LEU A 1 85 ? -6.757 5.388 4.584 1.00 94.00 85 LEU A CA 1
ATOM 693 C C . LEU A 1 85 ? -7.005 4.807 3.193 1.00 94.00 85 LEU A C 1
ATOM 695 O O . LEU A 1 85 ? -7.997 4.116 2.942 1.00 94.00 85 LEU A O 1
ATOM 699 N N . ARG A 1 86 ? -6.038 5.035 2.312 1.00 96.06 86 ARG A N 1
ATOM 700 C CA . ARG A 1 86 ? -5.990 4.469 0.967 1.00 96.06 86 ARG A CA 1
ATOM 701 C C . ARG A 1 86 ? -4.693 3.698 0.798 1.00 96.06 86 ARG A C 1
ATOM 703 O O . ARG A 1 86 ? -3.764 3.837 1.594 1.00 96.06 86 ARG A O 1
ATOM 710 N N . ALA A 1 87 ? -4.639 2.857 -0.220 1.00 97.00 87 ALA A N 1
ATOM 711 C CA . ALA A 1 87 ? -3.439 2.119 -0.541 1.00 97.00 87 ALA A CA 1
ATOM 712 C C . ALA A 1 87 ? -3.241 1.960 -2.045 1.00 97.00 87 ALA A C 1
ATOM 714 O O . ALA A 1 87 ? -4.200 1.830 -2.803 1.00 97.00 87 ALA A O 1
ATOM 715 N N . LEU A 1 88 ? -1.977 1.933 -2.455 1.00 97.62 88 LEU A N 1
ATOM 716 C CA . LEU A 1 88 ? -1.563 1.388 -3.740 1.00 97.62 88 LEU A CA 1
ATOM 717 C C . LEU A 1 88 ? -1.118 -0.050 -3.516 1.00 97.62 88 LEU A C 1
ATOM 719 O O . LEU A 1 88 ? -0.400 -0.321 -2.552 1.00 97.62 88 LEU A O 1
ATOM 723 N N . ARG A 1 89 ? -1.518 -0.967 -4.391 1.00 97.06 89 ARG A N 1
ATOM 724 C CA . ARG A 1 89 ? -1.043 -2.349 -4.362 1.00 97.06 89 ARG A CA 1
ATOM 725 C C . ARG A 1 89 ? -0.581 -2.782 -5.741 1.00 97.06 89 ARG A C 1
ATOM 727 O O . ARG A 1 89 ? -1.296 -2.581 -6.712 1.00 97.06 89 ARG A O 1
ATOM 734 N N . ALA A 1 90 ? 0.596 -3.385 -5.819 1.00 97.00 90 ALA A N 1
ATOM 735 C CA . ALA A 1 90 ? 1.168 -3.847 -7.077 1.00 97.00 90 ALA A CA 1
ATOM 736 C C . ALA A 1 90 ? 1.859 -5.201 -6.891 1.00 97.00 90 ALA A C 1
ATOM 738 O O . ALA A 1 90 ? 2.353 -5.515 -5.805 1.00 97.00 90 ALA A O 1
ATOM 739 N N . SER A 1 91 ? 1.877 -6.013 -7.943 1.00 96.00 91 SER A N 1
ATOM 740 C CA . SER A 1 91 ? 2.568 -7.305 -7.935 1.00 96.00 91 SER A CA 1
ATOM 741 C C . SER A 1 91 ? 4.079 -7.108 -8.004 1.00 96.00 91 SER A C 1
ATOM 743 O O . SER A 1 91 ? 4.556 -6.230 -8.715 1.00 96.00 91 SER A O 1
ATOM 745 N N . LEU A 1 92 ? 4.835 -7.930 -7.282 1.00 92.56 92 LEU A N 1
ATOM 746 C CA . LEU A 1 92 ? 6.289 -7.990 -7.398 1.00 92.56 92 LEU A CA 1
ATOM 747 C C . LEU A 1 92 ? 6.669 -8.902 -8.567 1.00 92.56 92 LEU A C 1
ATOM 749 O O . LEU A 1 92 ? 6.072 -9.964 -8.748 1.00 92.56 92 LEU A O 1
ATOM 753 N N . VAL A 1 93 ? 7.694 -8.516 -9.319 1.00 91.62 93 VAL A N 1
ATOM 754 C CA . VAL A 1 93 ? 8.361 -9.401 -10.277 1.00 91.62 93 VAL A CA 1
ATOM 755 C C . VAL A 1 93 ? 9.542 -10.042 -9.556 1.00 91.62 93 VAL A C 1
ATOM 757 O O . VAL A 1 93 ? 10.400 -9.355 -9.001 1.00 91.62 93 VAL A O 1
ATOM 760 N N . TYR A 1 94 ? 9.555 -11.372 -9.492 1.00 82.25 94 TYR A N 1
ATOM 761 C CA . TYR A 1 94 ? 10.616 -12.096 -8.801 1.00 82.25 94 TYR A CA 1
ATOM 762 C C . TYR A 1 94 ? 11.859 -12.189 -9.685 1.00 82.25 94 TYR A C 1
ATOM 764 O O . TYR A 1 94 ? 11.837 -12.861 -10.714 1.00 82.25 94 TYR A O 1
ATOM 772 N N . HIS A 1 95 ? 12.945 -11.557 -9.243 1.00 75.19 95 HIS A N 1
ATOM 773 C CA . HIS A 1 95 ? 14.268 -11.694 -9.846 1.00 75.19 95 HIS A CA 1
ATOM 774 C C . HIS A 1 95 ? 15.109 -12.662 -9.006 1.00 75.19 95 HIS A C 1
ATOM 776 O O . HIS A 1 95 ? 15.528 -12.289 -7.908 1.00 75.19 95 HIS A O 1
ATOM 782 N N . PRO A 1 96 ? 15.361 -13.898 -9.475 1.00 65.38 96 PRO A N 1
ATOM 783 C CA . PRO A 1 96 ? 16.113 -14.900 -8.712 1.00 65.38 96 PRO A CA 1
ATOM 784 C C . PRO A 1 96 ? 17.560 -14.470 -8.421 1.00 65.38 96 PRO A C 1
ATOM 786 O O . PRO A 1 96 ? 18.131 -14.891 -7.418 1.00 65.38 96 PRO A O 1
ATOM 789 N N . ASP A 1 97 ? 18.120 -13.573 -9.238 1.00 62.66 97 ASP A N 1
ATOM 790 C CA . ASP A 1 97 ? 19.484 -13.052 -9.087 1.00 62.66 97 ASP A CA 1
ATOM 791 C C . ASP A 1 97 ? 19.586 -11.893 -8.077 1.00 62.66 97 ASP A C 1
ATOM 793 O O . ASP A 1 97 ? 20.681 -11.418 -7.758 1.00 62.66 97 ASP A O 1
ATOM 797 N N . PHE A 1 98 ? 18.455 -11.443 -7.521 1.00 60.62 98 PHE A N 1
ATOM 798 C CA . PHE A 1 98 ? 18.413 -10.416 -6.486 1.00 60.62 98 PHE A CA 1
ATOM 799 C C . PHE A 1 98 ? 18.719 -11.009 -5.105 1.00 60.62 98 PHE A C 1
ATOM 801 O O . PHE A 1 98 ? 17.870 -11.098 -4.219 1.00 60.62 98 PHE A O 1
ATOM 808 N N . ALA A 1 99 ? 19.979 -11.395 -4.899 1.00 53.62 99 ALA A N 1
ATOM 809 C CA . ALA A 1 99 ? 20.521 -11.836 -3.614 1.00 53.62 99 ALA A CA 1
ATOM 810 C C . ALA A 1 99 ? 20.705 -10.660 -2.630 1.00 53.62 99 ALA A C 1
ATOM 812 O O . ALA A 1 99 ? 21.794 -10.443 -2.115 1.00 53.62 99 ALA A O 1
ATOM 813 N N . GLY A 1 100 ? 19.646 -9.881 -2.390 1.00 51.44 100 GLY A N 1
ATOM 814 C CA . GLY A 1 100 ? 19.600 -8.797 -1.411 1.00 51.44 100 GLY A CA 1
ATOM 815 C C . GLY A 1 100 ? 20.514 -7.609 -1.726 1.00 51.44 100 GLY A C 1
ATOM 816 O O . GLY A 1 100 ? 21.721 -7.728 -1.935 1.00 51.44 100 GLY A O 1
ATOM 817 N N . VAL A 1 101 ? 19.966 -6.396 -1.664 1.00 53.44 101 VAL A N 1
ATOM 818 C CA . VAL A 1 101 ? 20.812 -5.208 -1.516 1.00 53.44 101 VAL A CA 1
ATOM 819 C C . VAL A 1 101 ? 21.390 -5.254 -0.101 1.00 53.44 101 VAL A C 1
ATOM 821 O O . VAL A 1 101 ? 20.801 -4.737 0.844 1.00 53.44 101 VAL A O 1
ATOM 824 N N . SER A 1 102 ? 22.545 -5.903 0.069 1.00 48.84 102 SER A N 1
ATOM 825 C CA . SER A 1 102 ? 23.420 -5.569 1.191 1.00 48.84 102 SER A CA 1
ATOM 826 C C . SER A 1 102 ? 23.695 -4.069 1.105 1.00 48.84 102 SER A C 1
ATOM 828 O O . SER A 1 102 ? 24.012 -3.559 0.028 1.00 48.84 102 SER A O 1
ATOM 830 N N . HIS A 1 103 ? 23.539 -3.372 2.232 1.00 52.19 103 HIS A N 1
ATOM 831 C CA . HIS A 1 103 ? 23.581 -1.909 2.396 1.00 52.19 103 HIS A CA 1
ATOM 832 C C . HIS A 1 103 ? 24.812 -1.220 1.755 1.00 52.19 103 HIS A C 1
ATOM 834 O O . HIS A 1 103 ? 24.847 -0.006 1.597 1.00 52.19 103 HIS A O 1
ATOM 840 N N . SER A 1 104 ? 25.814 -1.997 1.350 1.00 50.53 104 SER A N 1
ATOM 841 C CA . SER A 1 104 ? 27.063 -1.596 0.715 1.00 50.53 104 SER A CA 1
ATOM 842 C C . SER A 1 104 ? 27.016 -1.413 -0.812 1.00 50.53 104 SER A C 1
ATOM 844 O O . SER A 1 104 ? 27.890 -0.732 -1.340 1.00 50.53 104 SER A O 1
ATOM 846 N N . ARG A 1 105 ? 26.038 -1.965 -1.554 1.00 42.72 105 ARG A N 1
ATOM 847 C CA . ARG A 1 105 ? 26.096 -1.971 -3.040 1.00 42.72 105 ARG A CA 1
ATOM 848 C C . ARG A 1 105 ? 25.419 -0.777 -3.728 1.00 42.72 105 ARG A C 1
ATOM 850 O O . ARG A 1 105 ? 25.749 -0.471 -4.870 1.00 42.72 105 ARG A O 1
ATOM 857 N N . ALA A 1 106 ? 24.532 -0.059 -3.036 1.00 47.03 106 ALA A N 1
ATOM 858 C CA . ALA A 1 106 ? 23.846 1.116 -3.591 1.00 47.03 106 ALA A CA 1
ATOM 859 C C . ALA A 1 106 ? 24.788 2.314 -3.855 1.00 47.03 106 ALA A C 1
ATOM 861 O O . ALA A 1 106 ? 24.462 3.177 -4.660 1.00 47.03 106 ALA A O 1
ATOM 862 N N . LEU A 1 107 ? 25.977 2.339 -3.239 1.00 49.31 107 LEU A N 1
ATOM 863 C CA . LEU A 1 107 ? 26.998 3.378 -3.445 1.00 49.31 107 LEU A CA 1
ATOM 864 C C . LEU A 1 107 ? 27.902 3.137 -4.668 1.00 49.31 107 LEU A C 1
ATOM 866 O O . LEU A 1 107 ? 28.655 4.029 -5.046 1.00 49.31 107 LEU A O 1
ATOM 870 N N . GLN A 1 108 ? 27.847 1.959 -5.301 1.00 43.97 108 GLN A N 1
ATOM 871 C CA . GLN A 1 108 ? 28.696 1.639 -6.459 1.00 43.97 108 GLN A CA 1
ATOM 872 C C . GLN A 1 108 ? 28.082 2.017 -7.813 1.00 43.97 108 GLN A C 1
ATOM 874 O O . GLN A 1 108 ? 28.803 2.051 -8.802 1.00 43.97 108 GLN A O 1
ATOM 879 N N . LEU A 1 109 ? 26.783 2.324 -7.872 1.00 48.78 109 LEU A N 1
ATOM 880 C CA . LEU A 1 109 ? 26.095 2.689 -9.120 1.00 48.78 109 LEU A CA 1
ATOM 881 C C . LEU A 1 109 ? 26.022 4.207 -9.365 1.00 48.78 109 LEU A C 1
ATOM 883 O O . LEU A 1 109 ? 25.532 4.626 -10.405 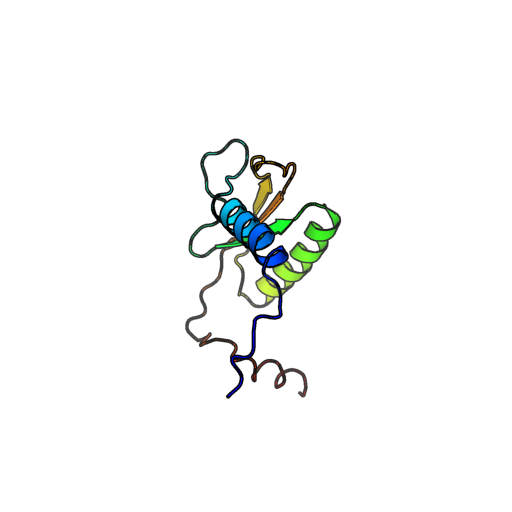1.00 48.78 109 LEU A O 1
ATOM 887 N N . SER A 1 110 ? 26.519 5.034 -8.439 1.00 42.72 110 SER A N 1
ATOM 888 C CA . SER A 1 110 ? 26.588 6.497 -8.591 1.00 42.72 110 SER A CA 1
ATOM 889 C C . SER A 1 110 ? 27.948 7.009 -9.083 1.00 42.72 110 SER A C 1
ATOM 891 O O . SER A 1 110 ? 28.158 8.217 -9.137 1.00 42.72 110 SER A O 1
ATOM 893 N N . VAL A 1 111 ? 28.884 6.113 -9.410 1.00 45.44 111 VAL A N 1
ATOM 894 C CA . VAL A 1 111 ? 30.179 6.469 -10.005 1.00 45.44 111 VAL A CA 1
ATOM 895 C C . VAL A 1 111 ? 30.398 5.580 -11.226 1.00 45.44 111 VAL A C 1
ATOM 897 O O . VAL A 1 111 ? 30.992 4.508 -11.132 1.00 45.44 111 VAL A O 1
ATOM 900 N N . GLY A 1 112 ? 29.856 6.019 -12.357 1.00 41.00 112 GLY A N 1
ATOM 901 C CA . GLY A 1 112 ? 30.014 5.413 -13.675 1.00 41.00 112 GLY A CA 1
ATOM 902 C C . GLY A 1 112 ? 29.633 6.417 -14.741 1.00 41.00 112 GLY A C 1
ATOM 903 O O . GLY A 1 112 ? 28.496 6.926 -14.647 1.00 41.00 112 GLY A O 1
#